Protein AF-A0A847CSS9-F1 (afdb_monomer)

Structure (mmCIF, N/CA/C/O backbone):
data_AF-A0A847CSS9-F1
#
_entry.id   AF-A0A847CSS9-F1
#
loop_
_atom_site.group_PDB
_atom_site.id
_atom_site.type_symbol
_atom_site.label_atom_id
_atom_site.label_alt_id
_atom_site.label_comp_id
_atom_site.label_asym_id
_atom_site.label_entity_id
_atom_site.label_seq_id
_atom_site.pdbx_PDB_ins_co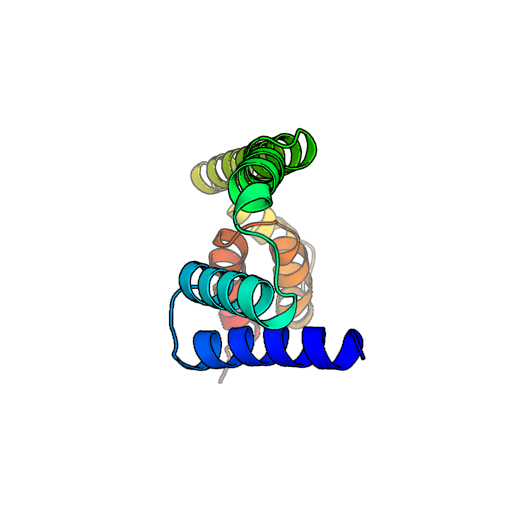de
_atom_site.Cartn_x
_atom_site.Cartn_y
_atom_site.Cartn_z
_atom_site.occupancy
_atom_site.B_iso_or_equiv
_atom_site.auth_seq_id
_atom_site.auth_comp_id
_atom_site.auth_asym_id
_atom_site.auth_atom_id
_atom_site.pdbx_PDB_model_num
ATOM 1 N N . MET A 1 1 ? -2.957 -5.659 -29.293 1.00 76.12 1 MET A N 1
ATOM 2 C CA . MET A 1 1 ? -1.832 -6.497 -28.814 1.00 76.12 1 MET A CA 1
ATOM 3 C C . MET A 1 1 ? -1.365 -6.090 -27.420 1.00 76.12 1 MET A C 1
ATOM 5 O O . MET A 1 1 ? -1.004 -6.970 -26.648 1.00 76.12 1 MET A O 1
ATOM 9 N N . ASP A 1 2 ? -1.449 -4.811 -27.044 1.00 87.00 2 ASP A N 1
ATOM 10 C CA . ASP A 1 2 ? -1.042 -4.355 -25.703 1.00 87.00 2 ASP A CA 1
ATOM 11 C C . ASP A 1 2 ? -1.891 -4.924 -24.568 1.00 87.00 2 ASP A C 1
ATOM 13 O O . ASP A 1 2 ? -1.355 -5.228 -23.511 1.00 87.00 2 ASP A O 1
ATOM 17 N N . LEU A 1 3 ? -3.182 -5.182 -24.808 1.00 91.06 3 LEU A N 1
ATOM 18 C CA . LEU A 1 3 ? -4.045 -5.863 -23.836 1.00 91.06 3 LEU A CA 1
ATOM 19 C C . LEU A 1 3 ? -3.533 -7.270 -23.479 1.00 91.06 3 LEU A C 1
ATOM 21 O O . LEU A 1 3 ? -3.617 -7.689 -22.330 1.00 91.06 3 LEU A O 1
ATOM 25 N N . ILE A 1 4 ? -2.979 -7.989 -24.464 1.00 92.69 4 ILE A N 1
ATOM 26 C CA . ILE A 1 4 ? -2.424 -9.336 -24.271 1.00 92.69 4 ILE A CA 1
ATOM 27 C C . ILE A 1 4 ? -1.128 -9.238 -23.462 1.00 92.69 4 ILE A C 1
ATOM 29 O O . ILE A 1 4 ? -0.954 -9.969 -22.493 1.00 92.69 4 ILE A O 1
ATOM 33 N N . LYS A 1 5 ? -0.247 -8.292 -23.813 1.00 91.50 5 LYS A N 1
ATOM 34 C CA . LYS A 1 5 ? 0.996 -8.020 -23.073 1.00 91.50 5 LYS A CA 1
ATOM 35 C C . LYS A 1 5 ? 0.717 -7.643 -21.615 1.00 91.50 5 LYS A C 1
ATOM 37 O O . LYS A 1 5 ? 1.321 -8.214 -20.711 1.00 91.50 5 LYS A O 1
ATOM 42 N N . LEU A 1 6 ? -0.247 -6.753 -21.392 1.00 91.88 6 LEU A N 1
ATOM 43 C CA . LEU A 1 6 ? -0.712 -6.360 -20.064 1.00 91.88 6 LEU A CA 1
ATOM 44 C C . LEU A 1 6 ? -1.282 -7.561 -19.294 1.00 91.88 6 LEU A C 1
ATOM 46 O O . LEU A 1 6 ? -0.951 -7.759 -18.127 1.00 91.88 6 LEU A O 1
ATOM 50 N N . GLY A 1 7 ? -2.088 -8.395 -19.959 1.00 93.69 7 GLY A N 1
ATOM 51 C CA . GLY A 1 7 ? -2.629 -9.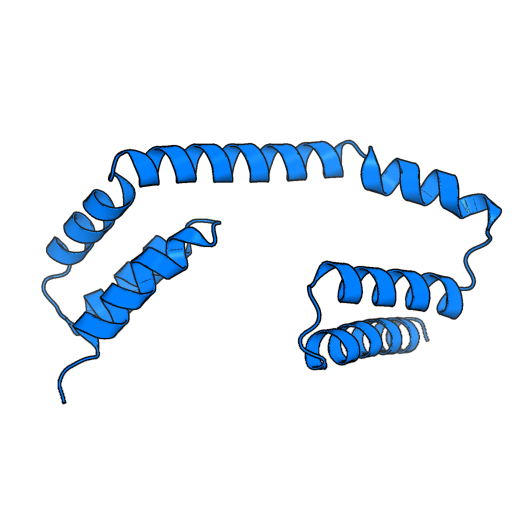625 -19.384 1.00 93.69 7 GLY A CA 1
ATOM 52 C C . GLY A 1 7 ? -1.539 -10.593 -18.918 1.00 93.69 7 GLY A C 1
ATOM 53 O O . GLY A 1 7 ? -1.653 -11.161 -17.835 1.00 93.69 7 GLY A O 1
ATOM 54 N N . ILE A 1 8 ? -0.447 -10.729 -19.678 1.00 92.81 8 ILE A N 1
ATOM 55 C CA . ILE A 1 8 ? 0.705 -11.564 -19.301 1.00 92.81 8 ILE A CA 1
ATOM 56 C C . ILE A 1 8 ? 1.424 -10.993 -18.071 1.00 92.81 8 ILE A C 1
ATOM 58 O O . ILE A 1 8 ? 1.726 -11.743 -17.142 1.00 92.81 8 ILE A O 1
ATOM 62 N N . VAL A 1 9 ? 1.665 -9.678 -18.023 1.00 93.06 9 VAL A N 1
ATOM 63 C CA . VAL A 1 9 ? 2.265 -9.023 -16.843 1.00 93.06 9 VAL A CA 1
ATOM 64 C C . VAL A 1 9 ? 1.395 -9.249 -15.606 1.00 93.06 9 VAL A C 1
ATOM 66 O O . VAL A 1 9 ? 1.900 -9.612 -14.544 1.00 93.06 9 VAL A O 1
ATOM 69 N N . PHE A 1 10 ? 0.078 -9.092 -15.743 1.00 92.94 10 PHE A N 1
ATOM 70 C CA . PHE A 1 10 ? -0.859 -9.309 -14.646 1.00 92.94 10 PHE A CA 1
ATOM 71 C C . PHE A 1 10 ? -0.878 -10.773 -14.181 1.00 92.94 10 PHE A C 1
ATOM 73 O O . PHE A 1 10 ? -0.836 -11.043 -12.980 1.00 92.94 10 PHE A O 1
ATOM 80 N N . ALA A 1 11 ? -0.852 -11.725 -15.118 1.00 93.00 11 ALA A N 1
ATOM 81 C CA . ALA A 1 11 ? -0.751 -13.147 -14.807 1.00 93.00 11 ALA A CA 1
ATOM 82 C C . ALA A 1 11 ? 0.543 -13.481 -14.045 1.00 93.00 11 ALA A C 1
ATOM 84 O O . ALA A 1 11 ? 0.498 -14.248 -13.083 1.00 93.00 11 ALA A O 1
ATOM 85 N N . ALA A 1 12 ? 1.675 -12.868 -14.410 1.00 91.12 12 ALA A N 1
ATOM 86 C CA . ALA A 1 12 ? 2.939 -13.041 -13.694 1.00 91.12 12 ALA A CA 1
ATOM 87 C C . ALA A 1 12 ? 2.844 -12.558 -12.235 1.00 91.12 12 ALA A C 1
ATOM 89 O O . ALA A 1 12 ? 3.284 -13.264 -11.327 1.00 91.12 12 ALA A O 1
ATOM 90 N N . ILE A 1 13 ? 2.210 -11.404 -11.991 1.00 92.06 13 ILE A N 1
ATOM 91 C CA . ILE A 1 13 ? 1.971 -10.893 -10.631 1.00 92.06 13 ILE A CA 1
ATOM 92 C C . ILE A 1 13 ? 1.107 -11.882 -9.835 1.00 92.06 13 ILE A C 1
ATOM 94 O O . ILE A 1 13 ? 1.477 -12.249 -8.720 1.00 92.06 13 ILE A O 1
ATOM 98 N N . ILE A 1 14 ? -0.007 -12.358 -10.405 1.00 92.25 14 ILE A N 1
ATOM 99 C CA . ILE A 1 14 ? -0.902 -13.325 -9.745 1.00 92.25 14 ILE A CA 1
ATOM 100 C C . ILE A 1 14 ? -0.159 -14.614 -9.390 1.00 92.25 14 ILE A C 1
ATOM 102 O O . ILE A 1 14 ? -0.345 -15.143 -8.294 1.00 92.25 14 ILE A O 1
ATOM 106 N N . LEU A 1 15 ? 0.691 -15.116 -10.287 1.00 92.75 15 LEU A N 1
ATOM 107 C CA . LEU A 1 15 ? 1.454 -16.342 -10.063 1.00 92.75 15 LEU A CA 1
ATOM 108 C C . LEU A 1 15 ? 2.390 -16.185 -8.856 1.00 92.75 15 LEU A C 1
ATOM 110 O O . LEU A 1 15 ? 2.416 -17.052 -7.986 1.00 92.75 15 LEU A O 1
ATOM 114 N N . VAL A 1 16 ? 3.079 -15.048 -8.724 1.00 89.75 16 VAL A N 1
ATOM 115 C CA . VAL A 1 16 ? 3.950 -14.789 -7.563 1.00 89.75 16 VAL A CA 1
ATOM 116 C C . VAL A 1 16 ? 3.146 -14.596 -6.272 1.00 89.75 16 VAL A C 1
ATOM 118 O O . VAL A 1 16 ? 3.536 -15.130 -5.231 1.00 89.75 16 VAL A O 1
ATOM 121 N N . VAL A 1 17 ? 1.989 -13.927 -6.328 1.00 91.12 17 VAL A N 1
ATOM 122 C CA . VAL A 1 17 ? 1.077 -13.809 -5.172 1.00 91.12 17 VAL A CA 1
ATOM 123 C C . VAL A 1 17 ? 0.582 -15.190 -4.724 1.00 91.12 17 VAL A C 1
ATOM 125 O O . VAL A 1 17 ? 0.558 -15.482 -3.528 1.00 91.12 17 VAL A O 1
ATOM 128 N N . ARG A 1 18 ? 0.264 -16.084 -5.670 1.00 92.94 18 ARG A N 1
ATOM 129 C CA . ARG A 1 18 ? -0.172 -17.469 -5.407 1.00 92.94 18 ARG A CA 1
ATOM 130 C C . ARG A 1 18 ? 0.870 -18.276 -4.626 1.00 92.94 18 ARG A C 1
ATOM 132 O O . ARG A 1 18 ? 0.496 -19.207 -3.916 1.00 92.94 18 ARG A O 1
ATOM 139 N N . MET A 1 19 ? 2.150 -17.914 -4.723 1.00 90.56 19 MET A N 1
ATOM 140 C CA . MET A 1 19 ? 3.257 -18.553 -4.003 1.00 90.56 19 MET A CA 1
ATOM 141 C C . MET A 1 19 ? 3.398 -18.079 -2.543 1.00 90.56 19 MET A C 1
ATOM 143 O O . MET A 1 19 ? 4.412 -18.378 -1.909 1.00 90.56 19 MET A O 1
ATOM 147 N N . ASN A 1 20 ? 2.419 -17.336 -2.003 1.00 83.88 20 ASN A N 1
ATOM 148 C CA . ASN A 1 20 ? 2.442 -16.746 -0.656 1.00 83.88 20 ASN A CA 1
ATOM 149 C C . ASN A 1 20 ? 3.686 -15.874 -0.399 1.00 83.88 20 ASN A C 1
ATOM 151 O O . ASN A 1 20 ? 4.169 -15.760 0.729 1.00 83.88 20 ASN A O 1
ATOM 155 N N . LYS A 1 21 ? 4.245 -15.274 -1.456 1.00 85.12 21 LYS A N 1
ATOM 156 C CA . LYS A 1 21 ? 5.386 -14.362 -1.355 1.00 85.12 21 LYS A CA 1
ATOM 157 C C . LYS A 1 21 ? 4.904 -12.954 -0.993 1.00 85.12 21 LYS A C 1
ATOM 159 O O . LYS A 1 21 ? 3.786 -12.577 -1.344 1.00 85.12 21 LYS A O 1
ATOM 164 N N . PRO A 1 22 ? 5.730 -12.157 -0.295 1.00 88.50 22 PRO A N 1
ATOM 165 C CA . PRO A 1 22 ? 5.348 -10.804 0.080 1.00 88.50 22 PRO A CA 1
ATOM 166 C C . PRO A 1 22 ? 5.101 -9.936 -1.161 1.00 88.50 22 PRO A C 1
ATOM 168 O O . PRO A 1 22 ? 5.719 -10.124 -2.213 1.00 88.50 22 PRO A O 1
ATOM 171 N N . LEU A 1 23 ? 4.207 -8.953 -1.024 1.00 86.69 23 LEU A N 1
ATOM 172 C CA . LEU A 1 23 ? 3.705 -8.155 -2.146 1.00 86.69 23 LEU A CA 1
ATOM 173 C C . LEU A 1 23 ? 4.824 -7.471 -2.950 1.00 86.69 23 LEU A C 1
ATOM 175 O O . LEU A 1 23 ? 4.738 -7.408 -4.173 1.00 86.69 23 LEU A O 1
ATOM 179 N N . TYR A 1 24 ? 5.905 -7.033 -2.295 1.00 89.31 24 TYR A N 1
ATOM 180 C CA . TYR A 1 24 ? 7.037 -6.391 -2.972 1.00 89.31 24 TYR A CA 1
ATOM 181 C C . TYR A 1 24 ? 7.722 -7.306 -4.001 1.00 89.31 24 TYR A C 1
ATOM 183 O O . TYR A 1 24 ? 8.137 -6.826 -5.052 1.00 89.31 24 TYR A O 1
ATOM 191 N N . MET A 1 25 ? 7.798 -8.621 -3.749 1.00 89.69 25 MET A N 1
ATOM 192 C CA . MET A 1 25 ? 8.356 -9.574 -4.719 1.00 89.69 25 MET A CA 1
ATOM 193 C C . MET A 1 25 ? 7.444 -9.711 -5.936 1.00 89.69 25 MET A C 1
ATOM 195 O O . MET A 1 25 ? 7.923 -9.782 -7.064 1.00 89.69 25 MET A O 1
ATOM 199 N N . SER A 1 26 ? 6.129 -9.699 -5.708 1.00 91.06 26 SER A N 1
ATOM 200 C CA . SER A 1 26 ? 5.133 -9.764 -6.783 1.00 91.06 26 SER A CA 1
ATOM 201 C C . SER A 1 26 ? 5.186 -8.513 -7.662 1.00 91.06 26 SER A C 1
ATOM 203 O O . SER A 1 26 ? 5.174 -8.616 -8.887 1.00 91.06 26 SER A O 1
ATOM 205 N N . MET A 1 27 ? 5.333 -7.337 -7.045 1.00 91.56 27 MET A N 1
ATOM 206 C CA . MET A 1 27 ? 5.533 -6.074 -7.763 1.00 91.56 27 MET A CA 1
ATOM 207 C C . MET A 1 27 ? 6.847 -6.081 -8.556 1.00 91.56 27 MET A C 1
ATOM 209 O O . MET A 1 27 ? 6.851 -5.713 -9.727 1.00 91.56 27 MET A O 1
ATOM 213 N N . GLY A 1 28 ? 7.942 -6.577 -7.968 1.00 92.19 28 GLY A N 1
ATOM 214 C CA . GLY A 1 28 ? 9.225 -6.734 -8.662 1.00 92.19 28 GLY A CA 1
ATOM 215 C C . GLY A 1 28 ? 9.141 -7.649 -9.888 1.00 92.19 28 GLY A C 1
ATOM 216 O O . GLY A 1 28 ? 9.653 -7.303 -10.951 1.00 92.19 28 GLY A O 1
ATOM 217 N N . ALA A 1 29 ? 8.436 -8.777 -9.778 1.00 91.31 29 ALA A N 1
ATOM 218 C CA . ALA A 1 29 ? 8.197 -9.676 -10.905 1.00 91.31 29 ALA A CA 1
ATOM 219 C C . ALA A 1 29 ? 7.379 -9.007 -12.022 1.00 91.31 29 ALA A C 1
ATOM 221 O O . ALA A 1 29 ? 7.709 -9.164 -13.195 1.00 91.31 29 ALA A O 1
ATOM 222 N N . GLY A 1 30 ? 6.363 -8.213 -11.668 1.00 92.94 30 GLY A N 1
ATOM 223 C CA . GLY A 1 30 ? 5.594 -7.420 -12.630 1.00 92.94 30 GLY A CA 1
ATOM 224 C C . GLY A 1 30 ? 6.446 -6.380 -13.362 1.00 92.94 30 G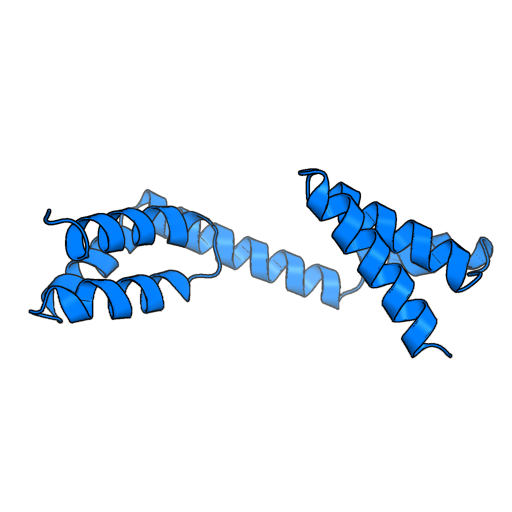LY A C 1
ATOM 225 O O . GLY A 1 30 ? 6.326 -6.236 -14.580 1.00 92.94 30 GLY A O 1
ATOM 226 N N . ILE A 1 31 ? 7.355 -5.702 -12.652 1.00 92.56 31 ILE A N 1
ATOM 227 C CA . ILE A 1 31 ? 8.311 -4.757 -13.251 1.00 92.56 31 ILE A CA 1
ATOM 228 C C . ILE A 1 31 ? 9.239 -5.491 -14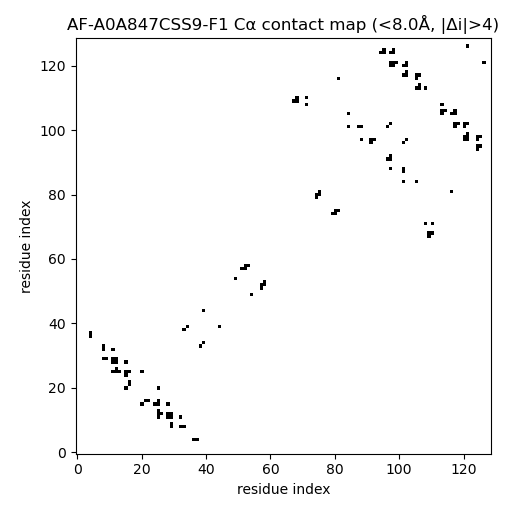.227 1.00 92.56 31 ILE A C 1
ATOM 230 O O . ILE A 1 31 ? 9.351 -5.076 -15.377 1.00 92.56 31 ILE A O 1
ATOM 234 N N . LEU A 1 32 ? 9.844 -6.613 -13.819 1.00 91.94 32 LEU A N 1
ATOM 235 C CA 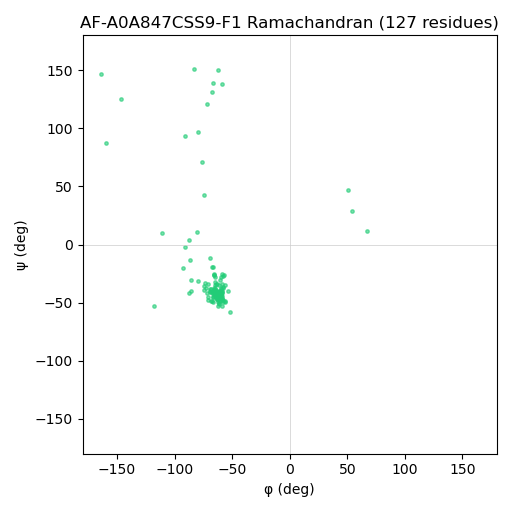. LEU A 1 32 ? 10.713 -7.417 -14.691 1.00 91.94 32 LEU A CA 1
ATOM 236 C C . LEU A 1 32 ? 9.976 -7.930 -15.934 1.00 91.94 32 LEU A C 1
ATOM 238 O O . LEU A 1 32 ? 10.484 -7.801 -17.046 1.00 91.94 32 LEU A O 1
ATOM 242 N N . ALA A 1 33 ? 8.761 -8.457 -15.764 1.00 92.38 33 ALA A N 1
ATOM 243 C CA . ALA A 1 33 ? 7.926 -8.898 -16.876 1.00 92.38 33 ALA A CA 1
ATOM 244 C C . ALA A 1 33 ? 7.619 -7.738 -17.834 1.00 92.38 33 ALA A C 1
ATOM 246 O O . ALA A 1 33 ? 7.715 -7.902 -19.048 1.00 92.38 33 ALA A O 1
ATOM 247 N N . SER A 1 34 ? 7.322 -6.552 -17.299 1.00 91.00 34 SER A N 1
ATOM 248 C CA . SER A 1 34 ? 7.061 -5.354 -18.102 1.00 91.00 34 SER A CA 1
ATOM 249 C C . SER A 1 34 ? 8.293 -4.922 -18.898 1.00 91.00 34 SER A C 1
ATOM 251 O O . SER A 1 34 ? 8.178 -4.662 -20.093 1.00 91.00 34 SER A O 1
ATOM 253 N N . LEU A 1 35 ? 9.479 -4.910 -18.280 1.00 90.56 35 LEU A N 1
ATOM 254 C CA . LEU A 1 35 ? 10.734 -4.563 -18.957 1.00 90.56 35 LEU A CA 1
ATOM 255 C C . LEU A 1 35 ? 11.027 -5.509 -20.134 1.00 90.56 35 LEU A C 1
ATOM 257 O O . LEU A 1 35 ? 11.387 -5.046 -21.215 1.00 90.56 35 LEU A O 1
ATOM 261 N N . ILE A 1 36 ? 10.814 -6.817 -19.943 1.00 90.00 36 ILE A N 1
ATOM 262 C CA . ILE A 1 36 ? 11.064 -7.844 -20.967 1.00 90.00 36 ILE A CA 1
ATOM 263 C C . ILE A 1 36 ? 10.030 -7.764 -22.101 1.00 90.00 36 ILE A C 1
ATOM 265 O O . ILE A 1 36 ? 10.393 -7.771 -23.275 1.00 90.00 36 ILE A O 1
ATOM 269 N N . ILE A 1 37 ? 8.739 -7.676 -21.768 1.00 91.56 37 ILE A N 1
ATOM 270 C CA . ILE A 1 37 ? 7.634 -7.757 -22.740 1.00 91.56 37 ILE A CA 1
ATOM 271 C C . ILE A 1 37 ? 7.497 -6.473 -23.572 1.00 91.56 37 ILE A C 1
ATOM 273 O O . ILE A 1 37 ? 7.144 -6.532 -24.757 1.00 91.56 37 ILE A O 1
ATOM 277 N N . TYR A 1 38 ? 7.756 -5.313 -22.964 1.00 88.75 38 TYR A N 1
ATOM 278 C CA . TYR A 1 38 ? 7.715 -4.017 -23.647 1.00 88.75 38 TYR A CA 1
ATOM 279 C C . TYR A 1 38 ? 9.070 -3.598 -24.229 1.00 88.75 38 TYR A C 1
ATOM 281 O O . TYR A 1 38 ? 9.124 -2.575 -24.903 1.00 88.75 38 TYR A O 1
ATOM 289 N N . GLN A 1 39 ? 10.127 -4.397 -24.023 1.00 87.44 39 GLN A N 1
ATOM 290 C CA . GLN A 1 39 ? 11.469 -4.170 -24.576 1.00 87.44 39 GLN A CA 1
ATOM 291 C C . GLN A 1 39 ? 11.975 -2.742 -24.314 1.00 87.44 39 GLN A C 1
ATOM 293 O O . GLN A 1 39 ? 12.450 -2.049 -25.213 1.00 87.44 39 GLN A O 1
ATOM 298 N N . ILE A 1 40 ? 11.832 -2.284 -23.068 1.00 87.44 40 ILE A N 1
ATOM 299 C CA . ILE A 1 40 ? 12.214 -0.924 -22.678 1.00 87.44 40 ILE A CA 1
ATOM 300 C C . ILE A 1 40 ? 13.746 -0.802 -22.764 1.00 87.44 40 ILE A C 1
ATOM 302 O O . ILE A 1 40 ? 14.451 -1.664 -22.236 1.00 87.44 40 ILE A O 1
ATOM 306 N N . PRO A 1 41 ? 14.295 0.246 -23.405 1.00 88.50 41 PRO A N 1
ATOM 307 C CA . PRO A 1 41 ? 15.738 0.401 -23.531 1.00 88.50 41 PRO A CA 1
ATOM 308 C C . PRO A 1 41 ? 16.392 0.664 -22.169 1.00 88.50 41 PRO A C 1
ATOM 310 O O . PRO A 1 41 ? 15.911 1.477 -21.378 1.00 88.50 41 PRO A O 1
ATOM 313 N N . PHE A 1 42 ? 17.545 0.030 -21.929 1.00 85.56 42 PHE A N 1
ATOM 314 C CA . PHE A 1 42 ? 18.316 0.165 -20.684 1.00 85.56 42 PHE A CA 1
ATOM 315 C C . PHE A 1 42 ? 18.711 1.613 -20.359 1.00 85.56 42 PHE A C 1
ATOM 317 O O . PHE A 1 42 ? 18.864 1.965 -19.191 1.00 85.56 42 PHE A O 1
ATOM 324 N N . SER A 1 43 ? 18.834 2.472 -21.374 1.00 88.12 43 SER A N 1
ATOM 325 C CA . SER A 1 43 ? 19.112 3.901 -21.205 1.00 88.12 43 SER A CA 1
ATOM 326 C C . SER A 1 43 ? 17.980 4.667 -20.511 1.00 88.12 43 SER A C 1
ATOM 328 O O . SER A 1 43 ? 18.254 5.665 -19.852 1.00 88.12 43 SER A O 1
ATOM 330 N N . ALA A 1 44 ? 16.730 4.198 -20.605 1.00 88.06 44 ALA A N 1
ATOM 331 C CA . ALA A 1 44 ? 15.563 4.849 -20.004 1.00 88.06 44 ALA A CA 1
ATOM 332 C C . ALA A 1 44 ? 15.320 4.438 -18.539 1.00 88.06 44 ALA A C 1
ATOM 334 O O . ALA A 1 44 ? 14.552 5.080 -17.825 1.00 88.06 44 ALA A O 1
ATOM 335 N N . TYR A 1 45 ? 15.978 3.380 -18.057 1.00 88.38 45 TYR A N 1
ATOM 336 C CA . TYR A 1 45 ? 15.786 2.861 -16.699 1.00 88.38 45 TYR A CA 1
ATOM 337 C C . TYR A 1 45 ? 16.032 3.900 -15.592 1.00 88.38 45 TYR A C 1
ATOM 339 O O . TYR A 1 45 ? 15.174 4.018 -14.712 1.00 88.38 45 TYR A O 1
ATOM 347 N N . PRO A 1 46 ? 17.141 4.671 -15.593 1.00 88.94 46 PRO A N 1
ATOM 348 C CA . PRO A 1 46 ? 17.388 5.646 -14.531 1.00 88.94 46 PRO A CA 1
ATOM 349 C C . PRO A 1 46 ? 16.344 6.767 -14.511 1.00 88.94 46 PRO A C 1
ATOM 351 O O . PRO A 1 46 ? 15.963 7.228 -13.436 1.00 88.94 46 PRO A O 1
ATOM 354 N N . GLU A 1 47 ? 15.849 7.181 -15.676 1.00 89.56 47 GLU A N 1
ATOM 355 C CA . GLU A 1 47 ? 14.824 8.218 -15.782 1.00 89.56 47 GLU A CA 1
ATOM 356 C C . GLU A 1 47 ? 13.478 7.728 -15.234 1.00 89.56 47 GLU A C 1
ATOM 358 O O . GLU A 1 47 ? 12.889 8.381 -14.370 1.00 89.56 47 GLU A O 1
ATOM 363 N N . ILE A 1 48 ? 13.042 6.532 -15.645 1.00 89.62 48 ILE A N 1
ATOM 364 C CA . ILE A 1 48 ? 11.802 5.910 -15.162 1.00 89.62 48 ILE A CA 1
ATOM 365 C C . ILE A 1 48 ? 11.856 5.706 -13.645 1.00 89.62 48 ILE A C 1
ATOM 367 O O . ILE A 1 48 ? 10.892 6.024 -12.944 1.00 89.62 48 ILE A O 1
ATOM 371 N N . LEU A 1 49 ? 12.984 5.223 -13.114 1.00 90.38 49 LEU A N 1
ATOM 372 C CA . LEU A 1 49 ? 13.180 5.059 -11.672 1.00 90.38 49 LEU A CA 1
ATOM 373 C C . LEU A 1 49 ? 13.111 6.400 -10.938 1.00 90.38 49 LEU A C 1
ATOM 375 O O . LEU A 1 49 ? 12.439 6.500 -9.912 1.00 90.38 49 LEU A O 1
ATOM 379 N N . ARG A 1 50 ? 13.759 7.443 -11.468 1.00 91.12 50 ARG A N 1
ATOM 380 C CA . ARG A 1 50 ? 13.760 8.771 -10.848 1.00 91.12 50 ARG A CA 1
ATOM 381 C C . ARG A 1 50 ? 12.358 9.367 -10.797 1.00 91.12 50 ARG A C 1
ATOM 383 O O . ARG A 1 50 ? 11.954 9.851 -9.744 1.00 91.12 50 ARG A O 1
ATOM 390 N N . ILE A 1 51 ? 11.615 9.306 -11.899 1.00 89.69 51 ILE A N 1
ATOM 391 C CA . ILE A 1 51 ? 10.242 9.824 -11.970 1.00 89.69 51 ILE A CA 1
ATOM 392 C C . ILE A 1 51 ? 9.313 9.010 -11.064 1.00 89.69 51 ILE A C 1
ATOM 394 O O . ILE A 1 51 ? 8.476 9.582 -10.371 1.00 89.69 51 ILE A O 1
ATOM 398 N N . SER A 1 52 ? 9.485 7.688 -11.009 1.00 87.12 52 SER A N 1
ATOM 399 C CA . SER A 1 52 ? 8.639 6.820 -10.183 1.00 87.12 52 SER A CA 1
ATOM 400 C C . SER A 1 52 ? 8.875 7.027 -8.685 1.00 87.12 52 SER A C 1
ATOM 402 O O . SER A 1 52 ? 7.913 7.054 -7.922 1.00 87.12 52 SER A O 1
ATOM 404 N N . LEU A 1 53 ? 10.130 7.199 -8.255 1.00 89.88 53 LEU A N 1
ATOM 405 C CA . LEU A 1 53 ? 10.495 7.331 -6.838 1.00 89.88 53 LEU A CA 1
ATOM 406 C C . LEU A 1 53 ? 10.389 8.769 -6.316 1.00 89.88 53 LEU A C 1
ATOM 408 O O . LEU A 1 53 ? 9.929 8.982 -5.197 1.00 89.88 53 LEU A O 1
ATOM 412 N N . PHE A 1 54 ? 10.803 9.749 -7.119 1.00 92.56 54 PHE A N 1
ATOM 413 C CA . PHE A 1 54 ? 10.883 11.162 -6.727 1.00 92.56 54 PHE A CA 1
ATOM 414 C C . PHE A 1 54 ? 9.859 12.044 -7.444 1.00 92.56 54 PHE A C 1
ATOM 416 O O . PHE A 1 54 ? 9.928 13.271 -7.364 1.00 92.56 54 PHE A O 1
ATOM 423 N N . GLY A 1 55 ? 8.904 11.441 -8.151 1.00 92.56 55 GLY A N 1
ATOM 424 C CA . GLY A 1 55 ? 7.785 12.165 -8.729 1.00 92.56 55 GLY A CA 1
ATOM 425 C C . GLY A 1 55 ? 6.989 12.880 -7.643 1.00 92.56 55 GLY A C 1
ATOM 426 O O . GLY A 1 55 ? 6.704 12.317 -6.584 1.00 92.56 55 G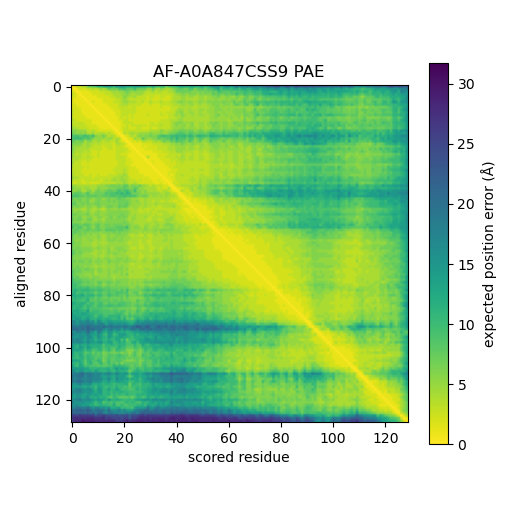LY A O 1
ATOM 427 N N . GLN A 1 56 ? 6.583 14.119 -7.919 1.00 93.88 56 GLN A N 1
ATOM 428 C CA . GLN A 1 56 ? 5.789 14.922 -6.989 1.00 93.88 56 GLN A CA 1
ATOM 429 C C . GLN A 1 56 ? 4.522 14.180 -6.535 1.00 93.88 56 GLN A C 1
ATOM 431 O O . GLN A 1 56 ? 4.188 14.197 -5.354 1.00 93.88 56 GLN A O 1
ATOM 436 N N . GLN A 1 57 ? 3.862 13.465 -7.453 1.00 92.25 57 GLN A N 1
ATOM 437 C CA . GLN A 1 57 ? 2.680 12.659 -7.143 1.00 92.25 57 GLN A CA 1
ATOM 438 C C . GLN A 1 57 ? 3.003 11.492 -6.204 1.00 92.25 57 GLN A C 1
ATOM 440 O O . GLN A 1 57 ? 2.283 11.280 -5.232 1.00 92.25 57 GLN A O 1
ATOM 445 N N . THR A 1 58 ? 4.113 10.782 -6.434 1.00 92.69 58 THR A N 1
ATOM 446 C CA . THR A 1 58 ? 4.578 9.714 -5.537 1.00 92.69 58 THR A CA 1
ATOM 447 C C . THR A 1 58 ? 4.804 10.255 -4.130 1.00 92.69 58 THR A C 1
ATOM 449 O O . THR A 1 58 ? 4.306 9.683 -3.164 1.00 92.69 58 THR A O 1
ATOM 452 N N . ILE A 1 59 ? 5.498 11.390 -4.011 1.00 94.81 59 ILE A N 1
ATOM 453 C CA . ILE A 1 59 ? 5.791 12.019 -2.719 1.00 94.81 59 ILE A CA 1
ATOM 454 C C . ILE A 1 59 ? 4.495 12.422 -2.008 1.00 94.81 59 ILE A C 1
ATOM 456 O O . ILE A 1 59 ? 4.330 12.105 -0.833 1.00 94.81 59 ILE A O 1
ATOM 460 N N . ILE A 1 60 ? 3.561 13.072 -2.711 1.00 95.38 60 ILE A N 1
ATOM 461 C CA . ILE A 1 60 ? 2.267 13.482 -2.144 1.00 95.38 60 ILE A CA 1
ATOM 462 C C . ILE A 1 60 ? 1.496 12.267 -1.627 1.00 95.38 60 ILE A C 1
ATOM 464 O O . ILE A 1 60 ? 1.022 12.284 -0.494 1.00 95.38 60 ILE A O 1
ATOM 468 N N . VAL A 1 61 ? 1.397 11.205 -2.428 1.00 93.69 61 VAL A N 1
ATOM 469 C CA . VAL A 1 61 ? 0.669 9.988 -2.053 1.00 93.69 61 VAL A CA 1
ATOM 470 C C . VAL A 1 61 ? 1.319 9.318 -0.843 1.00 93.69 61 VAL A C 1
ATOM 472 O O .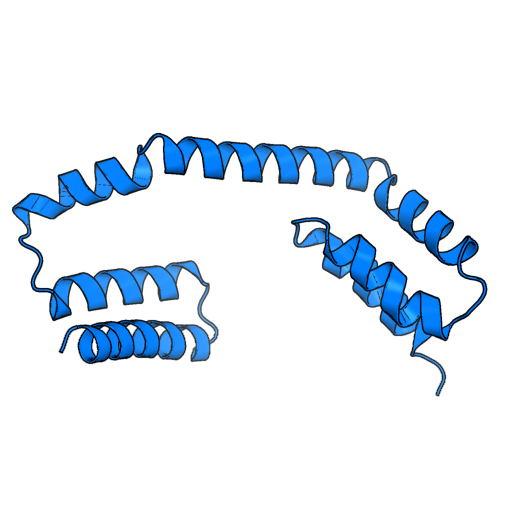 VAL A 1 61 ? 0.627 9.002 0.123 1.00 93.69 61 VAL A O 1
ATOM 475 N N . VAL A 1 62 ? 2.645 9.155 -0.842 1.00 93.75 62 VAL A N 1
ATOM 476 C CA . VAL A 1 62 ? 3.379 8.558 0.285 1.00 93.75 62 VAL A CA 1
ATOM 477 C C . VAL A 1 62 ? 3.204 9.388 1.556 1.00 93.75 62 VAL A C 1
ATOM 479 O O . VAL A 1 62 ? 2.892 8.829 2.608 1.00 93.75 62 VAL A O 1
ATOM 482 N N . LEU A 1 63 ? 3.342 10.714 1.475 1.00 95.12 63 LEU A N 1
ATOM 483 C CA . LEU A 1 63 ? 3.144 11.607 2.618 1.00 95.12 63 LEU A CA 1
ATOM 484 C C . LEU A 1 63 ? 1.700 11.584 3.127 1.00 95.12 63 LEU A C 1
ATOM 486 O O . LEU A 1 63 ? 1.488 11.585 4.341 1.00 95.12 63 LEU A O 1
ATOM 490 N N . ALA A 1 64 ? 0.712 11.524 2.232 1.00 93.44 64 ALA A N 1
ATOM 491 C CA . ALA A 1 64 ? -0.693 11.408 2.602 1.00 93.44 64 ALA A CA 1
ATOM 492 C C . ALA A 1 64 ? -0.946 10.101 3.362 1.00 93.44 64 ALA A C 1
ATOM 494 O O . ALA A 1 64 ? -1.434 10.140 4.491 1.00 93.44 64 ALA A O 1
ATOM 495 N N . PHE A 1 65 ? -0.536 8.953 2.810 1.00 91.25 65 PHE A N 1
ATOM 496 C CA . PHE A 1 65 ? -0.668 7.660 3.489 1.00 91.25 65 PHE A CA 1
ATOM 497 C C . PHE A 1 65 ? 0.072 7.630 4.825 1.00 91.25 65 PHE A C 1
ATOM 499 O O . PHE A 1 65 ? -0.468 7.115 5.805 1.00 91.25 65 PHE A O 1
ATOM 506 N N . TYR A 1 66 ? 1.272 8.210 4.899 1.00 92.44 66 TYR A N 1
ATOM 507 C CA . TYR A 1 66 ? 2.033 8.283 6.143 1.00 92.44 66 TYR A CA 1
ATOM 508 C C . TYR A 1 66 ? 1.314 9.127 7.197 1.00 92.44 66 TYR A C 1
ATOM 510 O O . TYR A 1 66 ? 1.158 8.690 8.334 1.00 92.44 66 TYR A O 1
ATOM 518 N N . THR A 1 67 ? 0.811 10.301 6.814 1.00 93.12 67 THR A N 1
ATOM 519 C CA . THR A 1 67 ? 0.073 11.204 7.710 1.00 93.12 67 THR A CA 1
ATOM 520 C C . THR A 1 67 ? -1.214 10.558 8.210 1.00 93.12 67 THR A C 1
ATOM 522 O O . THR A 1 67 ? -1.497 10.580 9.407 1.00 93.12 67 THR A O 1
ATOM 525 N N . ILE A 1 68 ? -1.971 9.929 7.310 1.00 90.94 68 ILE A N 1
ATOM 526 C CA . ILE A 1 68 ? -3.201 9.212 7.645 1.00 90.94 68 ILE A CA 1
ATOM 527 C C . ILE A 1 68 ? -2.900 8.048 8.599 1.00 90.94 68 ILE A C 1
ATOM 529 O O . ILE A 1 68 ? -3.534 7.932 9.648 1.00 90.94 68 ILE A O 1
ATOM 533 N N . THR A 1 69 ? -1.890 7.230 8.289 1.00 88.94 69 THR A N 1
ATOM 534 C CA . THR A 1 69 ? -1.469 6.104 9.139 1.00 88.94 69 THR A CA 1
ATOM 535 C C . THR A 1 69 ? -1.000 6.593 10.507 1.00 88.94 69 THR A C 1
ATOM 537 O O . THR A 1 69 ? -1.355 6.009 11.529 1.00 88.94 69 THR A O 1
ATOM 540 N N . PHE A 1 70 ? -0.238 7.686 10.554 1.00 90.56 70 PHE A N 1
ATOM 541 C CA . PHE A 1 70 ? 0.223 8.305 11.792 1.00 90.56 70 PHE A CA 1
ATOM 542 C C . PHE A 1 70 ? -0.949 8.777 12.660 1.00 90.56 70 PHE A C 1
ATOM 544 O O . PHE A 1 70 ? -1.024 8.426 13.842 1.00 90.56 70 PHE A O 1
ATOM 551 N N . LEU A 1 71 ? -1.892 9.521 12.073 1.00 90.00 71 LEU A N 1
ATOM 552 C CA . LEU A 1 71 ? -3.089 9.995 12.762 1.00 90.00 71 LEU A CA 1
ATOM 553 C C . LEU A 1 71 ? -3.907 8.819 13.298 1.00 90.00 71 LEU A C 1
ATOM 555 O O . LEU A 1 71 ? -4.287 8.803 14.472 1.00 90.00 71 LEU A O 1
ATOM 559 N N . GLN A 1 72 ? -4.119 7.802 12.464 1.00 87.81 72 GLN A N 1
ATOM 560 C CA . GLN A 1 72 ? -4.803 6.589 12.870 1.00 87.81 72 GLN A CA 1
ATOM 561 C C . GLN A 1 72 ? -4.100 5.908 14.046 1.00 87.81 72 GLN A C 1
ATOM 563 O O . GLN A 1 72 ? -4.744 5.597 15.049 1.00 87.81 72 GLN A O 1
ATOM 568 N N . ARG A 1 73 ? -2.781 5.712 13.972 1.00 85.75 73 ARG A N 1
ATOM 569 C CA . ARG A 1 73 ? -2.028 5.035 15.031 1.00 85.75 73 ARG A CA 1
ATOM 570 C C . ARG A 1 73 ? -2.067 5.812 16.346 1.00 85.75 73 ARG A C 1
ATOM 572 O O . ARG A 1 73 ? -2.118 5.212 17.419 1.00 85.75 73 ARG A O 1
ATOM 579 N N . MET A 1 74 ? -2.100 7.143 16.282 1.00 90.75 74 MET A N 1
ATOM 580 C CA . MET A 1 74 ? -2.287 7.993 17.456 1.00 90.75 74 MET A CA 1
ATOM 581 C C . MET A 1 74 ? -3.679 7.810 18.083 1.00 90.75 74 MET A C 1
ATOM 583 O O . MET A 1 74 ? -3.785 7.707 19.308 1.00 90.75 74 MET A O 1
ATOM 587 N N . LEU A 1 75 ? -4.743 7.759 17.274 1.00 88.56 75 LEU A N 1
ATOM 588 C CA . LEU A 1 75 ? -6.112 7.528 17.753 1.00 88.56 75 LEU A CA 1
ATOM 589 C C . LEU A 1 75 ? -6.282 6.122 18.344 1.00 88.56 75 LEU A C 1
ATOM 591 O O . LEU A 1 75 ? -6.922 5.983 19.390 1.00 88.56 75 LEU A O 1
ATOM 595 N N . GLU A 1 76 ? -5.668 5.107 17.729 1.00 85.00 76 GLU A N 1
ATOM 596 C CA . GLU A 1 76 ? -5.591 3.736 18.254 1.00 85.00 76 GLU A CA 1
ATOM 597 C C . GLU A 1 76 ? -4.916 3.707 19.623 1.00 85.00 76 GLU A C 1
ATOM 599 O O . GLU A 1 76 ? -5.501 3.220 20.590 1.00 85.00 76 GLU A O 1
ATOM 604 N N . LYS A 1 77 ? -3.720 4.301 19.739 1.00 86.81 77 LYS A N 1
ATOM 605 C CA . LYS A 1 77 ? -2.952 4.334 20.993 1.00 86.81 77 LYS A CA 1
ATOM 606 C C . LYS A 1 77 ? -3.703 5.042 22.126 1.00 86.81 77 LYS A C 1
ATOM 608 O O . LYS A 1 77 ? -3.526 4.699 23.290 1.00 86.81 77 LYS A O 1
ATOM 613 N N . ARG A 1 78 ? -4.546 6.025 21.800 1.00 89.38 78 ARG A N 1
ATOM 614 C CA . ARG A 1 78 ? -5.396 6.752 22.761 1.00 89.38 78 ARG A CA 1
ATOM 615 C C . ARG A 1 78 ? -6.752 6.078 23.013 1.00 89.38 78 ARG A C 1
ATOM 617 O O . ARG A 1 78 ? -7.593 6.669 23.686 1.00 89.38 78 ARG A O 1
ATOM 624 N N . GLY A 1 79 ? -7.004 4.899 22.440 1.00 85.69 79 GLY A N 1
ATOM 625 C CA . GLY A 1 79 ? -8.265 4.166 22.577 1.00 85.69 79 GLY A CA 1
ATOM 626 C C . GLY A 1 79 ? -9.472 4.840 21.914 1.00 85.69 79 GLY A C 1
ATOM 627 O O . GLY A 1 79 ? -10.604 4.425 22.143 1.00 85.69 79 GLY A O 1
ATOM 628 N N . ARG A 1 80 ? -9.272 5.876 21.089 1.00 86.06 80 A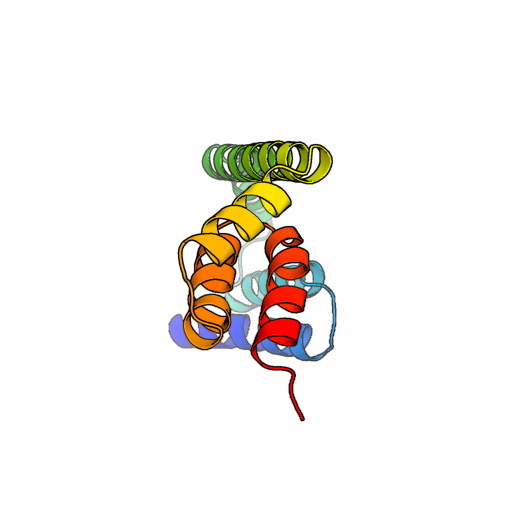RG A N 1
ATOM 629 C CA . ARG A 1 80 ? -10.367 6.662 20.494 1.00 86.06 80 ARG A CA 1
ATOM 630 C C . ARG A 1 80 ? -11.129 5.887 19.424 1.00 86.06 80 ARG A C 1
ATOM 632 O O . ARG A 1 80 ? -12.341 6.040 19.348 1.00 86.06 80 ARG A O 1
ATOM 639 N N . LEU A 1 81 ? -10.454 5.019 18.667 1.00 84.00 81 LEU A N 1
ATOM 640 C CA . LEU A 1 81 ? -11.129 4.148 17.697 1.00 84.00 81 LEU A CA 1
ATOM 641 C C . LEU A 1 81 ? -12.013 3.097 18.380 1.00 84.00 81 LEU A C 1
ATOM 643 O O . LEU A 1 81 ? -13.140 2.883 17.951 1.00 84.00 81 LEU A O 1
ATOM 647 N N . LEU A 1 82 ? -11.543 2.506 19.484 1.00 82.44 82 LEU A N 1
ATOM 648 C CA . LEU A 1 82 ? -12.337 1.570 20.290 1.00 82.44 82 LEU A CA 1
ATOM 649 C C . LEU A 1 82 ? -13.533 2.263 20.956 1.00 82.44 82 LEU A C 1
ATOM 651 O O . LEU A 1 82 ? -14.615 1.698 21.051 1.00 82.44 82 LEU A O 1
ATOM 655 N N . LEU A 1 83 ? -13.360 3.505 21.414 1.00 86.06 83 LEU A N 1
ATOM 656 C CA . LEU A 1 83 ? -14.471 4.301 21.938 1.00 86.06 83 LEU A CA 1
ATOM 657 C C . LEU A 1 83 ? -15.496 4.645 20.849 1.00 86.06 83 LEU A C 1
ATOM 659 O O . LEU A 1 83 ? -16.696 4.580 21.117 1.00 86.06 83 LEU A O 1
ATOM 663 N N . ALA A 1 84 ? -15.045 4.997 19.641 1.00 85.06 84 ALA A N 1
ATOM 664 C CA . ALA A 1 84 ? -15.926 5.265 18.508 1.00 85.06 84 ALA A CA 1
ATOM 665 C C . ALA A 1 84 ? -16.733 4.016 18.129 1.00 85.06 84 ALA A C 1
ATOM 667 O O . ALA A 1 84 ? -17.953 4.096 18.035 1.00 85.06 84 ALA A O 1
ATOM 668 N N . GLU A 1 85 ? -16.073 2.860 18.025 1.00 81.56 85 GLU A N 1
ATOM 669 C CA . GLU A 1 85 ? -16.708 1.556 17.807 1.00 81.56 85 GLU A CA 1
ATOM 670 C C . GLU A 1 85 ? -17.825 1.298 18.823 1.00 81.56 85 GLU A C 1
ATOM 672 O O . GLU A 1 85 ? -18.986 1.190 18.438 1.00 81.56 85 GLU A O 1
ATOM 677 N N . ARG A 1 86 ? -17.514 1.318 20.126 1.00 82.62 86 ARG A N 1
ATOM 678 C CA . ARG A 1 86 ? -18.509 1.076 21.185 1.00 82.62 86 ARG A CA 1
ATOM 679 C C . ARG A 1 86 ? -19.668 2.063 21.148 1.00 82.62 86 ARG A C 1
ATOM 681 O O . ARG A 1 86 ? -20.785 1.712 21.519 1.00 82.62 86 ARG A O 1
ATOM 688 N N . SER A 1 87 ? -19.405 3.306 20.754 1.00 85.44 87 SER A N 1
ATOM 689 C CA . SER A 1 87 ? -20.437 4.341 20.672 1.00 85.44 87 SER A CA 1
ATOM 690 C C . SER A 1 87 ? -21.379 4.078 19.499 1.00 85.44 87 SER A C 1
ATOM 692 O O . SER A 1 87 ? -22.591 4.162 19.669 1.00 85.44 87 SER A O 1
ATOM 694 N N . ILE A 1 88 ? -20.843 3.677 18.342 1.00 81.44 88 ILE A N 1
ATOM 695 C CA . ILE A 1 88 ? -21.633 3.299 17.163 1.00 81.44 88 ILE A CA 1
ATOM 696 C C . ILE A 1 88 ? -22.431 2.017 17.447 1.00 81.44 88 ILE A C 1
ATOM 698 O O . ILE A 1 88 ? -23.635 1.985 17.201 1.00 81.44 88 ILE A O 1
ATOM 702 N N . SER A 1 89 ? -21.808 1.004 18.054 1.00 78.50 89 SER A N 1
ATOM 703 C CA . SER A 1 89 ? -22.470 -0.245 18.456 1.00 78.50 89 SER A CA 1
ATOM 704 C C . SER A 1 89 ? -23.621 -0.022 19.451 1.00 78.50 89 SER A C 1
ATOM 706 O O . SER A 1 89 ? -24.568 -0.803 19.487 1.00 78.50 89 SER A O 1
ATOM 708 N N . ARG A 1 90 ? -23.572 1.049 20.257 1.00 81.62 90 ARG A N 1
ATOM 709 C CA . ARG A 1 90 ? -24.673 1.453 21.153 1.00 81.62 90 ARG A CA 1
ATOM 710 C C . ARG A 1 90 ? -25.797 2.202 20.442 1.00 81.62 90 ARG A C 1
ATOM 712 O O . ARG A 1 90 ? -26.937 2.104 20.880 1.00 81.62 90 ARG A O 1
ATOM 719 N N . ILE A 1 91 ? -25.492 2.955 19.383 1.00 84.31 91 ILE A N 1
ATOM 720 C CA . ILE A 1 91 ? -26.510 3.644 18.572 1.00 84.31 91 ILE A CA 1
ATOM 721 C C . ILE A 1 91 ? -27.387 2.611 17.859 1.00 84.31 91 ILE A C 1
ATOM 723 O O . ILE A 1 91 ? -28.611 2.734 17.829 1.00 84.31 91 ILE A O 1
ATOM 727 N N . PHE A 1 92 ? -26.770 1.563 17.317 1.00 77.19 92 PHE A N 1
ATOM 728 C CA . PHE A 1 92 ? -27.479 0.485 16.647 1.00 77.19 92 PHE A CA 1
ATOM 729 C C . PHE A 1 92 ? -27.822 -0.623 17.655 1.00 77.19 92 PHE A C 1
ATOM 731 O O . PHE A 1 92 ? -27.048 -1.540 17.907 1.00 77.19 92 PHE A O 1
ATOM 738 N N . ASN A 1 93 ? -29.021 -0.557 18.236 1.00 71.38 93 ASN A N 1
ATOM 739 C CA . ASN A 1 93 ? -29.524 -1.524 19.223 1.00 71.38 93 ASN A CA 1
ATOM 740 C C . ASN A 1 93 ? -29.946 -2.879 18.594 1.00 71.38 93 ASN A C 1
ATOM 742 O O . ASN A 1 93 ? -31.009 -3.419 18.889 1.00 71.38 93 ASN A O 1
ATOM 746 N N . SER A 1 94 ? -29.157 -3.409 17.653 1.00 78.69 94 SER A N 1
ATOM 747 C CA . SER A 1 94 ? -29.424 -4.676 16.963 1.00 78.69 94 SER A CA 1
ATOM 748 C C . SER A 1 94 ? -28.127 -5.405 16.626 1.00 78.69 94 SER A C 1
ATOM 750 O O . SER A 1 94 ? -27.268 -4.878 15.916 1.00 78.69 94 SER A O 1
ATOM 752 N N . ARG A 1 95 ? -28.016 -6.664 17.074 1.00 72.69 95 ARG A N 1
ATOM 753 C CA . ARG A 1 95 ? -26.838 -7.523 16.847 1.00 72.69 95 ARG A CA 1
ATOM 754 C C . ARG A 1 95 ? -26.536 -7.705 15.351 1.00 72.69 95 ARG A C 1
ATOM 756 O O . ARG A 1 95 ? -25.375 -7.673 14.962 1.00 72.69 95 ARG A O 1
ATOM 763 N N . ARG A 1 96 ? -27.568 -7.798 14.500 1.00 77.56 96 ARG A N 1
ATOM 764 C CA . ARG A 1 96 ? -27.404 -7.930 13.037 1.00 77.56 96 ARG A CA 1
ATOM 765 C C . ARG A 1 96 ? -26.828 -6.669 12.396 1.00 77.56 96 ARG A C 1
ATOM 767 O O . ARG A 1 96 ? -25.950 -6.765 11.552 1.00 77.56 96 ARG A O 1
ATOM 774 N N . ILE A 1 97 ? -27.292 -5.492 12.816 1.00 78.69 97 ILE A N 1
ATOM 775 C CA . ILE A 1 97 ? -26.798 -4.215 12.282 1.00 78.69 97 ILE A CA 1
ATOM 776 C C . ILE A 1 97 ? -25.358 -3.980 12.751 1.00 78.69 97 ILE A C 1
ATOM 778 O O . ILE A 1 97 ? -24.510 -3.591 11.949 1.00 78.69 97 ILE A O 1
ATOM 782 N N . ASN A 1 98 ? -25.051 -4.317 14.007 1.00 79.62 98 ASN A N 1
ATOM 783 C CA . ASN A 1 98 ? -23.693 -4.229 14.546 1.00 79.62 98 ASN A CA 1
ATOM 784 C C . ASN A 1 98 ? -22.703 -5.159 13.835 1.00 79.62 98 ASN A C 1
ATOM 786 O O . ASN A 1 98 ? -21.559 -4.766 13.633 1.00 79.62 98 ASN A O 1
ATOM 790 N N . ALA A 1 99 ? -23.139 -6.338 13.378 1.00 79.38 99 ALA A N 1
ATOM 791 C CA . ALA A 1 99 ? -22.305 -7.264 12.605 1.00 79.38 99 ALA A CA 1
ATOM 792 C C . ALA A 1 99 ? -21.912 -6.742 11.211 1.00 79.38 99 ALA A C 1
ATOM 794 O O . ALA A 1 99 ? -20.976 -7.261 10.610 1.00 79.38 99 ALA A O 1
ATOM 795 N N . THR A 1 100 ? -22.631 -5.755 10.668 1.00 82.06 100 THR A N 1
ATOM 796 C CA . THR A 1 100 ? -22.453 -5.300 9.278 1.00 82.06 100 THR A CA 1
ATOM 797 C C . THR A 1 100 ? -22.010 -3.843 9.201 1.00 82.06 100 THR A C 1
ATOM 799 O O . THR A 1 100 ? -20.989 -3.534 8.590 1.00 82.06 100 THR A O 1
ATOM 802 N N . VAL A 1 101 ? -22.741 -2.935 9.849 1.00 84.19 101 VAL A N 1
ATOM 803 C CA . VAL A 1 101 ? -22.540 -1.484 9.719 1.00 84.19 101 VAL A CA 1
ATOM 804 C C . VAL A 1 101 ? -21.300 -1.015 10.473 1.00 84.19 101 VAL A C 1
ATOM 806 O O . VAL A 1 101 ? -20.551 -0.185 9.963 1.00 84.19 101 VAL A O 1
ATOM 809 N N . VAL A 1 102 ? -21.038 -1.563 11.661 1.00 82.31 102 VAL A N 1
ATOM 810 C CA . VAL A 1 102 ? -19.878 -1.150 12.467 1.00 82.31 102 VAL A CA 1
ATOM 811 C C . VAL A 1 102 ? -18.561 -1.572 11.793 1.00 82.31 102 VAL A C 1
ATOM 813 O O . VAL A 1 102 ? -17.715 -0.699 11.590 1.00 82.31 102 VAL A O 1
ATOM 816 N N . PRO A 1 103 ? -18.383 -2.832 11.338 1.00 83.88 103 PRO A N 1
ATOM 817 C CA . PRO A 1 103 ? -17.227 -3.230 10.534 1.00 83.88 103 PRO A CA 1
ATOM 818 C C . PRO A 1 103 ? -17.082 -2.438 9.239 1.00 83.88 103 PRO A C 1
ATOM 820 O O . PRO A 1 103 ? -15.961 -2.118 8.864 1.00 83.88 103 PRO A O 1
ATOM 823 N N . PHE A 1 104 ? -18.188 -2.091 8.572 1.00 85.81 104 PHE A N 1
ATOM 824 C CA . PHE A 1 104 ? -18.152 -1.252 7.376 1.00 85.81 104 PHE A CA 1
ATOM 825 C C . PHE A 1 104 ? -17.568 0.134 7.681 1.00 85.81 104 PHE A C 1
ATOM 827 O O . PHE A 1 104 ? -16.616 0.550 7.027 1.00 85.81 104 PHE A O 1
ATOM 834 N N . ILE A 1 105 ? -18.072 0.822 8.714 1.00 84.94 105 ILE A N 1
ATOM 835 C CA . ILE A 1 105 ? -17.587 2.157 9.097 1.00 84.94 105 ILE A CA 1
ATOM 836 C C . ILE A 1 105 ? -16.125 2.108 9.546 1.00 84.94 105 ILE A C 1
ATOM 838 O O . ILE A 1 105 ? -15.326 2.944 9.129 1.00 84.94 105 ILE A O 1
ATOM 842 N N . ILE A 1 106 ? -15.757 1.119 10.364 1.00 84.81 106 ILE A N 1
ATOM 843 C CA . ILE A 1 106 ? -14.368 0.926 10.794 1.00 84.81 106 ILE A CA 1
ATOM 844 C C . ILE A 1 106 ? -13.474 0.572 9.598 1.00 84.81 106 ILE A C 1
ATOM 846 O O . ILE A 1 106 ? -12.360 1.072 9.514 1.00 84.81 106 ILE A O 1
ATOM 850 N N . GLY A 1 107 ? -13.961 -0.222 8.643 1.00 84.56 107 GLY A N 1
ATOM 851 C CA . GLY A 1 107 ? -13.250 -0.598 7.419 1.00 84.56 107 GLY A CA 1
ATOM 852 C C . GLY A 1 107 ? -13.017 0.557 6.443 1.00 84.56 107 GLY A C 1
ATOM 853 O O . GLY A 1 107 ? -12.100 0.479 5.630 1.00 84.56 107 GLY A O 1
ATOM 854 N N . MET A 1 108 ? -13.776 1.654 6.550 1.00 84.75 108 MET A N 1
ATOM 855 C CA . MET A 1 108 ? -13.473 2.896 5.828 1.00 84.75 108 MET A CA 1
ATOM 856 C C . MET A 1 108 ? -12.212 3.596 6.356 1.00 84.75 108 MET A C 1
ATOM 858 O O . MET A 1 108 ? -11.718 4.521 5.712 1.00 84.75 108 MET A O 1
ATOM 862 N N . LEU A 1 109 ? -11.672 3.177 7.507 1.00 82.81 109 LEU A N 1
ATOM 863 C CA . LEU A 1 109 ? -10.370 3.645 7.962 1.00 82.81 109 LEU A CA 1
ATOM 864 C C . LEU A 1 109 ? -9.278 3.015 7.084 1.00 82.81 109 LEU A C 1
ATOM 866 O O . LEU A 1 109 ? -9.149 1.789 7.048 1.00 82.81 109 LEU A O 1
ATOM 870 N N . PRO A 1 110 ? -8.459 3.823 6.396 1.00 77.00 110 PRO A N 1
ATOM 871 C CA . PRO A 1 110 ? -7.419 3.335 5.492 1.00 77.00 110 PRO A CA 1
ATOM 872 C C . PRO A 1 110 ? -6.206 2.799 6.275 1.00 77.00 110 PRO A C 1
ATOM 874 O O . PRO A 1 110 ? -5.139 3.412 6.309 1.00 77.00 110 PRO A O 1
ATOM 877 N N . SER A 1 111 ? -6.366 1.648 6.934 1.00 77.44 111 SER A N 1
ATOM 878 C CA . SER A 1 111 ? -5.320 1.014 7.741 1.00 77.44 111 SER A CA 1
ATOM 879 C C . SER A 1 111 ? -5.603 -0.440 8.072 1.00 77.44 111 SER A C 1
ATOM 881 O O . SER A 1 111 ? -6.725 -0.839 8.380 1.00 77.44 111 SER A O 1
ATOM 883 N N . ALA A 1 112 ? -4.522 -1.210 8.158 1.00 69.50 112 ALA A N 1
ATOM 884 C CA . ALA A 1 112 ? -4.536 -2.586 8.635 1.00 69.50 112 ALA A CA 1
ATOM 885 C C . ALA A 1 112 ? -5.097 -2.739 10.067 1.00 69.50 112 ALA A C 1
ATOM 887 O O . ALA A 1 112 ? -5.658 -3.782 10.396 1.00 69.50 112 ALA A O 1
ATOM 888 N N . GLY A 1 113 ? -4.993 -1.709 10.916 1.00 67.88 113 GLY A N 1
ATOM 889 C CA . GLY A 1 113 ? -5.529 -1.726 12.282 1.00 67.88 113 GLY A CA 1
ATOM 890 C C . GLY A 1 113 ? -7.058 -1.803 12.346 1.00 67.88 113 GLY A C 1
ATOM 891 O O . GLY A 1 113 ? -7.602 -2.356 13.300 1.00 67.88 113 GLY A O 1
ATOM 892 N N . ALA A 1 114 ? -7.753 -1.347 11.298 1.00 74.44 114 ALA A N 1
ATOM 893 C CA . ALA A 1 114 ? -9.207 -1.451 11.192 1.0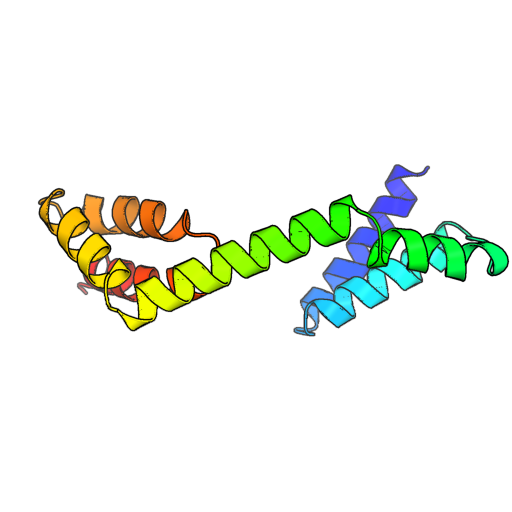0 74.44 114 ALA A CA 1
ATOM 894 C C . ALA A 1 114 ? -9.683 -2.910 11.245 1.00 74.44 114 ALA A C 1
ATOM 896 O O . ALA A 1 114 ? -10.671 -3.212 11.910 1.00 74.44 114 ALA A O 1
ATOM 897 N N . VAL A 1 115 ? -8.940 -3.831 10.621 1.00 74.75 115 VAL A N 1
ATOM 898 C CA . VAL A 1 115 ? -9.254 -5.269 10.626 1.00 74.75 115 VAL A CA 1
ATOM 899 C C . VAL A 1 115 ? -9.150 -5.856 12.034 1.00 74.75 115 VAL A C 1
ATOM 901 O O . VAL A 1 115 ? -10.004 -6.645 12.427 1.00 74.75 115 VAL A O 1
ATOM 904 N N . LEU A 1 116 ? -8.157 -5.433 12.823 1.00 77.56 116 LEU A N 1
ATOM 905 C CA . LEU A 1 116 ? -7.982 -5.898 14.206 1.00 77.56 116 LEU A CA 1
ATOM 906 C C . LEU A 1 116 ? -9.124 -5.448 15.130 1.00 77.56 116 LEU A C 1
ATOM 908 O O . LEU A 1 116 ? -9.396 -6.112 16.126 1.00 77.56 116 LEU A O 1
ATOM 912 N N . ILE A 1 117 ? -9.794 -4.341 14.798 1.00 75.38 117 ILE A N 1
ATOM 913 C CA . ILE A 1 117 ? -10.964 -3.836 15.528 1.00 75.38 117 ILE A CA 1
ATOM 914 C C . ILE A 1 117 ? -12.254 -4.470 14.989 1.00 75.38 117 ILE A C 1
ATOM 916 O O . ILE A 1 117 ? -13.110 -4.865 15.771 1.00 75.38 117 ILE A O 1
ATOM 920 N N . ALA A 1 118 ? -12.398 -4.606 13.670 1.00 78.19 118 ALA A N 1
ATOM 921 C CA . ALA A 1 118 ? -13.609 -5.118 13.032 1.00 78.19 118 ALA A CA 1
ATOM 922 C C . ALA A 1 118 ? -13.808 -6.634 13.217 1.00 78.19 118 ALA A C 1
ATOM 924 O O . ALA A 1 118 ? -14.935 -7.082 13.428 1.00 78.19 118 ALA A O 1
ATOM 925 N N . ALA A 1 119 ? -12.731 -7.425 13.179 1.00 79.44 119 ALA A N 1
ATOM 926 C CA . ALA A 1 119 ? -12.789 -8.881 13.331 1.00 79.44 119 ALA A CA 1
ATOM 927 C C . ALA A 1 119 ? -13.474 -9.352 14.634 1.00 79.44 119 ALA A C 1
ATOM 929 O O . ALA A 1 119 ? -14.391 -10.172 14.547 1.00 79.44 119 ALA A O 1
ATOM 930 N N . PRO A 1 120 ? -13.122 -8.846 15.836 1.00 78.25 120 PRO A N 1
ATOM 931 C CA . PRO A 1 120 ? -13.811 -9.248 17.062 1.00 78.25 120 PRO A CA 1
ATOM 932 C C . PRO A 1 120 ? -15.284 -8.814 17.101 1.00 78.25 120 PRO A C 1
ATOM 934 O O . PRO A 1 120 ? -16.088 -9.514 17.712 1.00 78.25 120 PRO A O 1
ATOM 937 N N . ILE A 1 121 ? -15.673 -7.720 16.433 1.00 76.19 121 ILE A N 1
ATOM 938 C CA . ILE A 1 121 ? -17.079 -7.275 16.355 1.00 76.19 121 ILE A CA 1
ATOM 939 C C . ILE A 1 121 ? -17.905 -8.284 15.567 1.00 76.19 121 ILE A C 1
ATOM 941 O O . ILE A 1 121 ? -18.944 -8.732 16.045 1.00 76.19 121 ILE A O 1
ATOM 945 N N . VAL A 1 122 ? -17.421 -8.670 14.380 1.00 77.06 122 VAL A N 1
ATOM 946 C CA . VAL A 1 122 ? -18.083 -9.681 13.548 1.00 77.06 122 VAL A CA 1
ATOM 947 C C . VAL A 1 122 ? -18.150 -11.006 14.297 1.00 77.06 122 VAL A C 1
ATOM 949 O O . VAL A 1 122 ? -19.227 -11.583 14.380 1.00 77.06 122 VAL A O 1
ATOM 952 N N . ASN A 1 123 ? -17.054 -11.448 14.923 1.00 80.06 123 ASN A N 1
ATOM 953 C CA . ASN A 1 123 ? -17.053 -12.683 15.710 1.00 80.06 123 ASN A CA 1
ATOM 954 C C . ASN A 1 123 ? -18.038 -12.640 16.885 1.00 80.06 123 ASN A C 1
ATOM 956 O O . ASN A 1 123 ? -18.713 -13.628 17.134 1.00 80.06 123 ASN A O 1
ATOM 960 N N . THR A 1 124 ? -18.162 -11.516 17.592 1.00 74.94 124 THR A N 1
ATOM 961 C CA . THR A 1 124 ? -19.098 -11.391 18.726 1.00 74.94 124 THR A CA 1
ATOM 962 C C . THR A 1 124 ? -20.553 -11.293 18.261 1.00 74.94 124 THR A C 1
ATOM 964 O O . THR A 1 124 ? -21.465 -11.745 18.946 1.00 74.94 124 THR A O 1
ATOM 967 N N . ALA A 1 125 ? -20.797 -10.677 17.104 1.00 70.12 125 ALA A N 1
ATOM 968 C CA . ALA A 1 125 ? -22.144 -10.467 16.589 1.00 70.12 125 ALA A CA 1
ATOM 969 C C . ALA A 1 125 ? -22.677 -11.663 15.777 1.00 70.12 125 ALA A C 1
ATOM 971 O O . ALA A 1 125 ? -23.885 -11.898 15.775 1.00 70.12 125 ALA A O 1
ATOM 972 N N . ALA A 1 126 ? -21.796 -12.413 15.108 1.00 71.12 126 ALA A N 1
ATOM 973 C CA . ALA A 1 126 ? -22.114 -13.643 14.379 1.00 71.12 126 ALA A CA 1
ATOM 974 C C . ALA A 1 126 ? -21.928 -14.912 15.230 1.00 71.12 126 ALA A C 1
ATOM 976 O O . ALA A 1 126 ? -22.498 -15.950 14.906 1.00 71.12 126 ALA A O 1
ATOM 977 N N . GLY A 1 127 ? -21.146 -14.839 16.310 1.00 59.25 127 GLY A N 1
ATOM 978 C CA . GLY A 1 127 ? -20.927 -15.938 17.240 1.00 59.25 127 GLY A CA 1
ATOM 979 C C . GLY A 1 127 ? -22.076 -16.086 18.230 1.00 59.25 127 GLY A C 1
ATOM 980 O O . GLY A 1 127 ? -22.111 -15.408 19.250 1.00 59.25 127 GLY A O 1
ATOM 981 N N . GLU A 1 128 ? -22.995 -16.992 17.913 1.00 51.16 128 GLU A N 1
ATOM 982 C CA . GLU A 1 128 ? -23.697 -17.863 18.863 1.00 51.16 128 GLU A CA 1
ATOM 983 C C . GLU A 1 128 ? -24.244 -19.061 18.070 1.00 51.16 128 GLU A C 1
ATOM 985 O O . GLU A 1 128 ? -25.331 -18.981 17.502 1.00 51.16 128 GLU A O 1
ATOM 990 N N . TYR A 1 129 ? -23.401 -20.093 17.927 1.00 44.78 129 TYR A N 1
ATOM 991 C CA . TYR A 1 129 ? -23.657 -21.519 18.195 1.00 44.78 129 TYR A CA 1
ATOM 992 C C . TYR A 1 129 ? -22.318 -22.267 18.207 1.00 44.78 129 TYR A C 1
ATOM 994 O O . TYR A 1 129 ? -21.579 -22.168 17.202 1.00 44.78 129 TYR A O 1
#

Mean predicted aligned error: 7.55 Å

Foldseek 3Di:
DVVVLVVVLVVQLVVCVVVVDDNVVSVVSSVVSCCVSVVDDPVCVVVVVCCCCVPPVNVVVVVVVVVLVVVVVVCVVVCNLVVVLVVVVVVPPALVCQLPVSLVVLVVRPDPVSCVNNVVSNCVSVDDD

Solvent-accessible surface area (backbone atoms only — not comparable to full-atom values): 7111 Å² total; per-residue (Å²): 112,66,69,57,54,51,49,51,29,52,50,50,25,49,54,38,46,74,69,75,47,59,67,69,60,20,53,49,48,27,50,54,42,44,43,64,76,67,61,61,58,79,84,51,48,67,56,54,49,47,50,62,67,70,23,69,65,44,47,51,53,53,50,49,53,49,52,53,43,49,54,48,51,53,34,51,77,68,45,48,53,61,50,50,50,57,51,53,48,61,72,43,88,40,56,71,52,36,39,49,56,51,37,51,60,42,56,69,43,89,49,79,66,27,54,72,59,27,50,59,45,34,50,61,45,69,58,83,132

Sequence (129 aa):
MDLIKLGIVFAAIILVVRMNKPLYMSMGAGILASLIIYQIPFSAYPEILRISLFGQQTIIVVLAFYTITFLQRMLEKRGRLLLAERSISRIFNSRRINATVVPFIIGMLPSAGAVLIAAPIVNTAAGEY

Secondary structure (DSSP, 8-state):
-HHHHHHHHHHHHHHHHHTT--HHHHHHHHHHHHHHHHT--GGGHHHHHHHHHH-HHHHHHHHHHHHHHHHHHHHHHTTHHHHHHHHHHHHS--HHHHTTHHHHHHHTSSSTHHHHHHHHHHHHHH---

Radius of gyration: 21.19 Å; Cα contacts (8 Å, |Δi|>4): 76; chains: 1; bounding box: 49×36×52 Å

pLDDT: mean 85.47, std 8.3, range [44.78, 95.38]